Protein AF-A0A9Y2P049-F1 (afdb_monomer)

pLDDT: mean 79.41, std 17.55, range [37.5, 95.56]

Foldseek 3Di:
DPPPPDPPPLDDDPVVLVVLLVVLVVLVVDDDVSVVVSVVSLVVCCVPSVDDSVVNVVVSVLVPDDPVVSVVCCVPVVVVVVVVCVPCVVVVCVVVPDPPPPD

Secondary structure (DSSP, 8-state):
-------------HHHHHHHHHHHHHHHTS-THHHHHHHHHHHHHHHHH---HHHHHHHHHHHTS-HHHHHHHHHHHHHHHHHHIIIIIHHHHGGGT-TTS--

Organism: NCBI:txid2997337

Radius of gyration: 16.98 Å; Cα contacts (8 Å, |Δi|>4): 32; chains: 1; bounding box: 37×49×38 Å

Structure (mmCIF, N/CA/C/O backbone):
data_AF-A0A9Y2P049-F1
#
_entry.id   AF-A0A9Y2P049-F1
#
loop_
_atom_site.group_PDB
_atom_site.id
_atom_site.type_symbol
_atom_site.label_atom_id
_atom_site.label_alt_id
_atom_site.label_comp_id
_atom_site.label_asym_id
_atom_site.label_entity_id
_atom_site.label_seq_id
_atom_site.pdbx_PDB_ins_code
_atom_site.Cartn_x
_atom_site.Cartn_y
_atom_site.Cartn_z
_atom_site.occupancy
_atom_site.B_iso_or_equiv
_atom_site.auth_seq_id
_atom_site.auth_comp_id
_atom_site.auth_asym_id
_atom_site.auth_atom_id
_atom_site.pdbx_PDB_model_num
ATOM 1 N N . MET A 1 1 ? 10.170 -36.539 -0.646 1.00 37.50 1 MET A N 1
ATOM 2 C CA . MET A 1 1 ? 9.536 -35.816 -1.764 1.00 37.50 1 MET A CA 1
ATOM 3 C C . MET A 1 1 ? 9.539 -34.370 -1.342 1.00 37.50 1 MET A C 1
ATOM 5 O O . MET A 1 1 ? 8.597 -33.922 -0.703 1.00 37.50 1 MET A O 1
ATOM 9 N N . ASP A 1 2 ? 10.667 -33.711 -1.571 1.00 40.19 2 ASP A N 1
ATOM 10 C CA . ASP A 1 2 ? 10.823 -32.299 -1.262 1.00 40.19 2 ASP A CA 1
ATOM 11 C C . ASP A 1 2 ? 10.081 -31.537 -2.352 1.00 40.19 2 ASP A C 1
ATOM 13 O O . ASP A 1 2 ? 10.462 -31.566 -3.523 1.00 40.19 2 ASP A O 1
ATOM 17 N N . GLY A 1 3 ? 8.928 -30.987 -1.975 1.00 38.53 3 GLY A N 1
ATOM 18 C CA . GLY A 1 3 ? 8.122 -30.137 -2.834 1.00 38.53 3 GLY A CA 1
ATOM 19 C C . GLY A 1 3 ? 8.905 -28.868 -3.113 1.00 38.53 3 GLY A C 1
ATOM 20 O O . GLY A 1 3 ? 8.865 -27.925 -2.330 1.00 38.53 3 GLY A O 1
ATOM 21 N N . ASN A 1 4 ? 9.657 -28.894 -4.207 1.00 42.19 4 ASN A N 1
ATOM 22 C CA 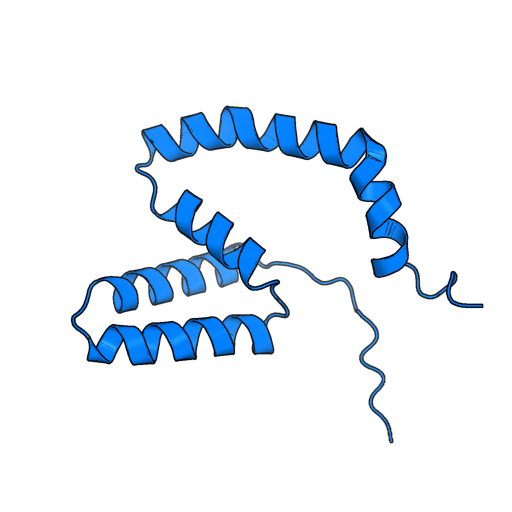. ASN A 1 4 ? 10.276 -27.738 -4.818 1.00 42.19 4 ASN A CA 1
ATOM 23 C C . ASN A 1 4 ? 9.138 -26.802 -5.247 1.00 42.19 4 ASN A C 1
ATOM 25 O O . ASN A 1 4 ? 8.524 -27.013 -6.292 1.00 42.19 4 ASN A O 1
ATOM 29 N N . LEU A 1 5 ? 8.791 -25.831 -4.401 1.00 41.78 5 LEU A N 1
ATOM 30 C CA . LEU A 1 5 ? 7.944 -24.715 -4.801 1.00 41.78 5 LEU A CA 1
ATOM 31 C C . LEU A 1 5 ? 8.791 -23.867 -5.749 1.00 41.78 5 LEU A C 1
ATOM 33 O O . LEU A 1 5 ? 9.527 -22.981 -5.324 1.00 41.78 5 LEU A O 1
ATOM 37 N N . SER A 1 6 ? 8.753 -24.199 -7.038 1.00 44.47 6 SER A N 1
ATOM 38 C CA . SER A 1 6 ? 9.124 -23.242 -8.071 1.00 44.47 6 SER A CA 1
ATOM 39 C C . SER A 1 6 ? 8.294 -21.983 -7.834 1.00 44.47 6 SER A C 1
ATOM 41 O O . SER A 1 6 ? 7.078 -22.097 -7.679 1.00 44.47 6 SER A O 1
ATOM 43 N N . ASN A 1 7 ? 8.939 -20.815 -7.790 1.00 50.25 7 ASN A N 1
ATOM 44 C CA . ASN A 1 7 ? 8.284 -19.508 -7.871 1.00 50.25 7 ASN A CA 1
ATOM 45 C C . ASN A 1 7 ? 7.555 -19.411 -9.222 1.00 50.25 7 ASN A C 1
ATOM 47 O O . ASN A 1 7 ? 8.036 -18.781 -10.161 1.00 50.25 7 ASN A O 1
ATOM 51 N N . GLU A 1 8 ? 6.412 -20.082 -9.341 1.00 50.59 8 GLU A N 1
ATOM 52 C CA . GLU A 1 8 ? 5.392 -19.728 -10.313 1.00 50.59 8 GLU A CA 1
ATOM 53 C C . GLU A 1 8 ? 5.055 -18.260 -10.037 1.00 50.59 8 GLU A C 1
ATOM 55 O O . GLU A 1 8 ? 4.770 -17.894 -8.899 1.00 50.59 8 GLU A O 1
ATOM 60 N N . GLU A 1 9 ? 5.244 -17.424 -11.056 1.00 60.03 9 GLU A N 1
ATOM 61 C CA . GLU A 1 9 ? 5.115 -15.966 -11.074 1.00 60.03 9 GLU A CA 1
ATOM 62 C C . GLU A 1 9 ? 4.259 -15.417 -9.922 1.00 60.03 9 GLU A C 1
ATOM 64 O O . GLU A 1 9 ? 3.031 -15.474 -9.969 1.00 60.03 9 GLU A O 1
ATOM 69 N N . PHE A 1 10 ? 4.897 -14.889 -8.872 1.00 70.62 10 PHE A N 1
ATOM 70 C CA . PHE A 1 10 ? 4.171 -14.248 -7.777 1.00 70.62 10 PHE A CA 1
ATOM 71 C C . PHE A 1 10 ? 3.313 -13.108 -8.351 1.00 70.62 10 PHE A C 1
ATOM 73 O O . PHE A 1 10 ? 3.829 -12.097 -8.835 1.00 70.62 10 PHE A O 1
ATOM 80 N N . GLN A 1 11 ? 1.995 -13.292 -8.322 1.00 76.44 11 GLN A N 1
ATOM 81 C CA . GLN A 1 11 ? 1.010 -12.369 -8.874 1.00 76.44 11 GLN A CA 1
ATOM 82 C C . GLN A 1 11 ? 0.112 -11.852 -7.756 1.00 76.44 11 GLN A C 1
ATOM 84 O O . GLN A 1 11 ? -0.466 -12.619 -6.992 1.00 76.44 11 GLN A O 1
ATOM 89 N N . VAL A 1 12 ? -0.047 -10.530 -7.688 1.00 83.44 12 VAL A N 1
ATOM 90 C CA . VAL A 1 12 ? -0.943 -9.892 -6.719 1.00 83.44 12 VAL A CA 1
ATOM 91 C C . VAL A 1 12 ? -2.302 -9.652 -7.370 1.00 83.44 12 VAL A C 1
ATOM 93 O O . VAL A 1 12 ? -2.439 -8.809 -8.260 1.00 83.44 12 VAL A O 1
ATOM 96 N N . GLY A 1 13 ? -3.327 -10.372 -6.915 1.00 88.88 13 GLY A N 1
ATOM 97 C CA . GLY A 1 13 ? -4.703 -10.159 -7.354 1.00 88.88 13 GLY A CA 1
ATOM 98 C C . GLY A 1 13 ? -5.289 -8.882 -6.750 1.00 88.88 13 GLY A C 1
ATOM 99 O O . GLY A 1 13 ? -5.545 -8.833 -5.551 1.00 88.88 13 GLY A O 1
ATOM 100 N N . ALA A 1 14 ? -5.560 -7.859 -7.568 1.00 89.00 14 ALA A N 1
ATOM 101 C CA . ALA A 1 14 ? -6.039 -6.554 -7.088 1.00 89.00 14 ALA A CA 1
ATOM 102 C C . ALA A 1 14 ? -7.301 -6.640 -6.204 1.00 89.00 14 ALA A C 1
ATOM 104 O O . ALA A 1 14 ? -7.388 -5.963 -5.182 1.00 89.00 14 ALA A O 1
ATOM 105 N N . SER A 1 15 ? -8.265 -7.495 -6.566 1.00 91.38 15 SER A N 1
ATOM 106 C CA . SER A 1 15 ? -9.485 -7.699 -5.773 1.00 91.38 15 SER A CA 1
ATOM 107 C C . SER A 1 15 ? -9.212 -8.388 -4.436 1.00 91.38 15 SER A C 1
ATOM 109 O O . SER A 1 15 ? -9.783 -7.985 -3.429 1.00 91.38 15 SER A O 1
ATOM 111 N N . ALA A 1 16 ? -8.331 -9.392 -4.414 1.00 90.88 16 ALA A N 1
ATOM 112 C CA . ALA A 1 16 ? -7.961 -10.098 -3.187 1.00 90.88 16 ALA A CA 1
ATOM 113 C C . ALA A 1 16 ? -7.196 -9.173 -2.230 1.00 90.88 16 ALA A C 1
ATOM 115 O O . ALA A 1 16 ? -7.521 -9.099 -1.047 1.00 90.88 16 ALA A O 1
ATOM 116 N N . LEU A 1 17 ? -6.256 -8.386 -2.766 1.00 93.25 17 LEU A N 1
ATOM 117 C CA . LEU A 1 17 ? -5.52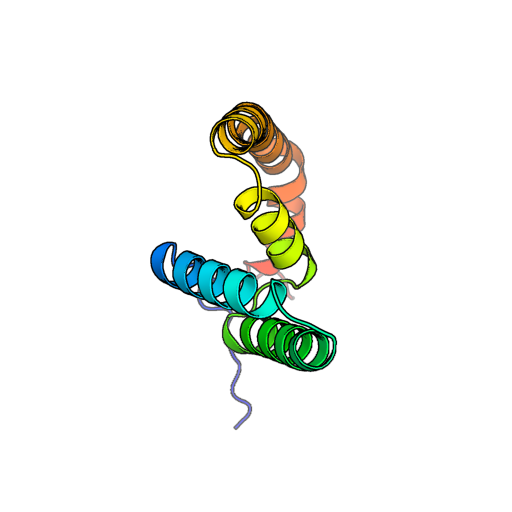7 -7.386 -1.995 1.00 93.25 17 LEU A CA 1
ATOM 118 C C . LEU A 1 17 ? -6.472 -6.354 -1.366 1.00 93.25 17 LEU A C 1
ATOM 120 O O . LEU A 1 17 ? -6.285 -6.004 -0.206 1.00 93.25 17 LEU A O 1
ATOM 124 N N . GLN A 1 18 ? -7.490 -5.880 -2.091 1.00 93.88 18 GLN A N 1
ATOM 125 C CA . GLN A 1 18 ? -8.439 -4.921 -1.521 1.00 93.88 18 GLN A CA 1
ATOM 126 C C . GLN A 1 18 ? -9.228 -5.524 -0.351 1.00 93.88 18 GLN A C 1
ATOM 128 O O . GLN A 1 18 ? -9.324 -4.886 0.690 1.00 93.88 18 GLN A O 1
ATOM 133 N N . VAL A 1 19 ? -9.713 -6.766 -0.480 1.00 93.69 19 VAL A N 1
ATOM 134 C CA . VAL A 1 19 ? -10.406 -7.469 0.619 1.00 93.69 19 VAL A CA 1
ATOM 135 C C . VAL A 1 19 ? -9.512 -7.556 1.860 1.00 93.69 19 VAL A C 1
ATOM 137 O O . VAL A 1 19 ? -9.940 -7.228 2.962 1.00 93.69 19 VAL A O 1
ATOM 140 N N . GLN A 1 20 ? -8.241 -7.913 1.680 1.00 93.62 20 GLN A N 1
ATOM 141 C CA . GLN A 1 20 ? -7.267 -7.986 2.772 1.00 93.62 20 GLN A CA 1
ATOM 142 C C . GLN A 1 20 ? -7.002 -6.618 3.417 1.00 93.62 20 GLN A C 1
ATOM 144 O O . GLN A 1 20 ? -6.821 -6.522 4.632 1.00 93.62 20 GLN A O 1
ATOM 149 N N . LEU A 1 21 ? -6.953 -5.544 2.625 1.00 93.25 21 LEU A N 1
ATOM 150 C CA . LEU A 1 21 ? -6.780 -4.185 3.143 1.00 93.25 21 LEU A CA 1
ATOM 151 C C . LEU A 1 21 ? -7.980 -3.743 3.982 1.00 93.25 21 LEU A C 1
ATOM 153 O O . LEU A 1 21 ? -7.773 -3.160 5.050 1.00 93.25 21 LEU A O 1
ATOM 157 N N . ASP A 1 22 ? -9.190 -4.082 3.542 1.00 92.31 22 ASP A N 1
ATOM 158 C CA . ASP A 1 22 ? -10.431 -3.787 4.255 1.00 92.31 22 ASP A CA 1
ATOM 159 C C . ASP A 1 22 ? -10.473 -4.538 5.603 1.00 92.31 22 ASP A C 1
ATOM 161 O O . ASP A 1 22 ? -10.649 -3.916 6.652 1.00 92.31 22 ASP A O 1
ATOM 165 N N . GLU A 1 23 ? -10.164 -5.842 5.621 1.00 90.00 23 GLU A N 1
ATOM 166 C CA . GLU A 1 23 ? -10.086 -6.643 6.858 1.00 90.00 23 GLU A CA 1
ATOM 167 C C . GLU A 1 23 ? -9.051 -6.089 7.857 1.00 90.00 23 GLU A C 1
ATOM 169 O O . GLU A 1 23 ? -9.291 -5.998 9.067 1.00 90.00 23 GLU A O 1
ATOM 174 N N . LEU A 1 24 ? -7.884 -5.665 7.360 1.00 89.94 24 LEU A N 1
ATOM 175 C CA . LEU A 1 24 ? -6.839 -5.042 8.176 1.00 89.94 24 LEU A CA 1
ATOM 176 C C . LEU A 1 24 ? -7.244 -3.658 8.705 1.00 89.94 24 LEU A C 1
ATOM 178 O O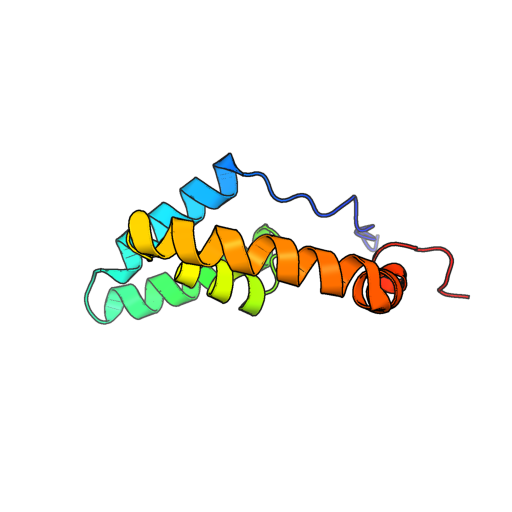 . LEU A 1 24 ? -6.746 -3.229 9.756 1.00 89.94 24 LEU A O 1
ATOM 182 N N . ALA A 1 25 ? -8.078 -2.921 7.971 1.00 87.69 25 ALA A N 1
ATOM 183 C CA . ALA A 1 25 ? -8.606 -1.634 8.402 1.00 87.69 25 ALA A CA 1
ATOM 184 C C . ALA A 1 25 ? -9.633 -1.815 9.525 1.00 87.69 25 ALA A C 1
ATOM 186 O O . ALA A 1 25 ? -9.507 -1.143 10.554 1.00 87.69 25 ALA A O 1
ATOM 187 N N . ASP A 1 26 ? -10.550 -2.770 9.367 1.00 85.94 26 ASP A N 1
ATOM 188 C CA . ASP A 1 26 ? -11.586 -3.102 10.346 1.00 85.94 26 ASP A CA 1
ATOM 189 C C . ASP A 1 26 ? -10.978 -3.518 11.691 1.00 85.94 26 ASP A C 1
ATOM 191 O O . ASP A 1 26 ? -11.325 -2.969 12.740 1.00 85.94 26 ASP A O 1
ATOM 195 N N . LEU A 1 27 ? -9.981 -4.408 11.675 1.00 83.56 27 LEU A N 1
ATOM 196 C CA . LEU A 1 27 ? -9.277 -4.836 12.891 1.00 83.56 27 LEU A CA 1
ATOM 197 C C . LEU A 1 27 ? -8.442 -3.713 13.525 1.00 83.56 27 LEU A C 1
ATOM 199 O O . LEU A 1 27 ? -8.328 -3.625 14.749 1.00 83.56 27 LEU A O 1
ATOM 203 N N . GLY A 1 28 ? -7.869 -2.821 12.714 1.00 74.31 28 GLY A N 1
ATOM 204 C CA . GLY A 1 28 ? -7.024 -1.722 13.186 1.00 74.31 28 GLY A CA 1
ATOM 205 C C . GLY A 1 28 ? -7.762 -0.603 13.931 1.00 74.31 28 GLY A C 1
ATOM 206 O O . GLY A 1 28 ? -7.101 0.240 14.541 1.00 74.31 28 GLY A O 1
ATOM 207 N N . GLY A 1 29 ? -9.097 -0.572 13.885 1.00 67.94 29 GLY A N 1
ATOM 208 C CA . GLY A 1 29 ? -9.928 0.443 14.540 1.00 67.94 29 GLY A CA 1
ATOM 209 C C . GLY A 1 29 ? -10.206 0.210 16.032 1.00 67.94 29 GLY A C 1
ATOM 210 O O . GLY A 1 29 ? -10.790 1.083 16.676 1.00 67.94 29 GLY A O 1
ATOM 211 N N . THR A 1 30 ? -9.798 -0.930 16.603 1.00 60.72 30 THR A N 1
ATOM 212 C CA . THR A 1 30 ? -10.267 -1.402 17.924 1.00 60.72 30 THR A CA 1
ATOM 213 C C . THR A 1 30 ? -9.150 -1.614 18.964 1.00 60.72 30 THR A C 1
ATOM 215 O O . THR A 1 30 ? -7.968 -1.700 18.646 1.00 60.72 30 THR A O 1
ATOM 218 N N . VAL A 1 31 ? -9.525 -1.620 20.253 1.00 62.66 31 VAL A N 1
ATOM 219 C CA . VAL A 1 31 ? -8.635 -1.604 21.441 1.00 62.66 31 VAL A CA 1
ATOM 220 C C . VAL A 1 31 ? -7.746 -2.862 21.539 1.00 62.66 31 VAL A C 1
ATOM 222 O O . VAL A 1 31 ? -8.092 -3.897 20.993 1.00 62.66 31 VAL A O 1
ATOM 225 N N . SER A 1 32 ? -6.625 -2.762 22.276 1.00 58.53 32 SER A N 1
ATOM 226 C CA . SER A 1 32 ? -5.529 -3.721 22.580 1.00 58.53 32 SER A CA 1
ATOM 227 C C . SER A 1 32 ? -5.628 -5.204 22.171 1.00 58.53 32 SER A C 1
ATOM 229 O O . SER A 1 32 ? -4.612 -5.755 21.750 1.00 58.53 32 SER A O 1
ATOM 231 N N . GLU A 1 33 ? -6.770 -5.868 22.324 1.00 62.19 33 GLU A N 1
ATOM 232 C CA . GLU A 1 33 ? -6.988 -7.252 21.872 1.00 62.19 33 GLU A CA 1
ATOM 233 C C . GLU A 1 33 ? -6.930 -7.333 20.335 1.00 62.19 33 GLU A C 1
ATOM 235 O O . GLU A 1 33 ? -6.163 -8.119 19.780 1.00 62.19 33 GLU A O 1
ATOM 240 N N . ALA A 1 34 ? -7.533 -6.354 19.656 1.00 70.75 34 ALA A N 1
ATOM 241 C CA . ALA A 1 34 ? -7.473 -6.200 18.207 1.00 70.75 34 ALA A CA 1
ATOM 242 C C . ALA A 1 34 ? -6.053 -5.907 17.685 1.00 70.75 34 ALA A C 1
ATOM 244 O O . ALA A 1 34 ? -5.739 -6.214 16.541 1.00 70.75 34 ALA A O 1
ATOM 245 N N . ASN A 1 35 ? -5.135 -5.393 18.517 1.00 77.12 35 ASN A N 1
ATOM 246 C CA . ASN A 1 35 ? -3.719 -5.279 18.137 1.00 77.12 35 ASN A CA 1
ATOM 247 C C . ASN A 1 35 ? -2.998 -6.640 18.127 1.00 77.12 35 ASN A C 1
ATOM 249 O O . ASN A 1 35 ? -1.981 -6.798 17.446 1.00 77.12 35 ASN A O 1
ATOM 253 N N . GLY A 1 36 ? -3.455 -7.606 18.930 1.00 84.25 36 GLY A N 1
ATOM 254 C CA . GLY A 1 36 ? -3.010 -8.998 18.858 1.00 84.25 36 GLY A CA 1
ATOM 255 C C . GLY A 1 36 ? -3.487 -9.639 17.561 1.00 84.25 36 GLY A C 1
ATOM 256 O O . GLY A 1 36 ? -2.663 -10.097 16.770 1.00 84.25 36 GLY A O 1
ATOM 257 N N . ASP A 1 37 ? -4.788 -9.545 17.306 1.00 85.62 37 ASP A N 1
ATOM 258 C CA . ASP A 1 37 ? -5.438 -10.128 16.130 1.00 85.62 37 ASP A CA 1
ATOM 259 C C . ASP A 1 37 ? -4.932 -9.512 14.824 1.00 85.62 37 ASP A C 1
ATOM 261 O O . ASP A 1 37 ? -4.583 -10.233 13.894 1.00 85.62 37 ASP A O 1
ATOM 265 N N . LEU A 1 38 ? -4.742 -8.190 14.785 1.00 87.38 38 LEU A N 1
ATOM 266 C CA . LEU A 1 38 ? -4.154 -7.496 13.640 1.00 87.38 38 LEU A CA 1
ATOM 267 C C . LEU A 1 38 ? -2.745 -8.013 13.324 1.00 87.38 38 LEU A C 1
ATOM 269 O O . LEU A 1 38 ? -2.379 -8.165 12.161 1.00 87.38 38 LEU A O 1
ATOM 273 N N . ARG A 1 39 ? -1.923 -8.279 14.346 1.00 87.12 39 ARG A N 1
ATOM 274 C CA . ARG A 1 39 ? -0.571 -8.820 14.132 1.00 87.12 39 ARG A CA 1
ATOM 275 C C . ARG A 1 39 ? -0.613 -10.250 13.612 1.00 87.12 39 ARG A C 1
ATOM 277 O O . ARG A 1 39 ? 0.207 -10.579 12.756 1.00 87.12 39 ARG A O 1
ATOM 284 N N . SER A 1 40 ? -1.541 -11.059 14.114 1.00 90.94 40 SER A N 1
ATOM 285 C CA . SER A 1 40 ? -1.765 -12.423 13.635 1.00 90.94 40 SER A CA 1
ATOM 286 C C . SER A 1 40 ? -2.239 -12.428 12.183 1.00 90.94 40 SER A C 1
ATOM 288 O O . SER A 1 40 ? -1.632 -13.119 11.372 1.00 90.94 40 SER A O 1
ATOM 290 N N . LEU A 1 41 ? -3.212 -11.585 11.823 1.00 89.56 41 LEU A N 1
ATOM 291 C CA . LEU A 1 41 ? -3.723 -11.483 10.454 1.00 89.56 41 LEU A CA 1
ATOM 292 C C . LEU A 1 41 ? -2.653 -10.992 9.472 1.00 89.56 41 LEU A C 1
ATOM 294 O O . LEU A 1 41 ? -2.474 -11.575 8.410 1.00 89.56 41 LEU A O 1
ATOM 298 N N . ILE A 1 42 ? -1.867 -9.970 9.837 1.00 90.12 42 ILE A N 1
ATOM 299 C CA . ILE A 1 42 ? -0.738 -9.520 9.000 1.00 90.12 42 ILE A CA 1
ATOM 300 C C . ILE A 1 42 ? 0.246 -10.663 8.752 1.00 90.12 42 ILE A C 1
ATOM 302 O O . ILE A 1 42 ? 0.787 -10.772 7.656 1.00 90.12 42 ILE A O 1
ATOM 306 N N . LYS A 1 43 ? 0.529 -11.472 9.780 1.00 91.38 43 LYS A N 1
ATOM 307 C CA . LYS A 1 43 ? 1.433 -12.611 9.639 1.00 91.38 43 LYS A CA 1
ATOM 308 C C . LYS A 1 43 ? 0.829 -13.663 8.708 1.00 91.38 43 LYS A C 1
ATOM 310 O O . LYS A 1 43 ? 1.523 -14.103 7.807 1.00 91.38 43 LYS A O 1
ATOM 315 N N . GLN A 1 44 ? -0.445 -13.994 8.895 1.00 91.81 44 GLN A N 1
ATOM 316 C CA . GLN A 1 44 ? -1.158 -14.948 8.054 1.00 91.81 44 GLN A CA 1
ATOM 317 C C . GLN A 1 44 ? -1.142 -14.527 6.579 1.00 91.81 44 GLN A C 1
ATOM 319 O O . GLN A 1 44 ? -0.693 -15.303 5.751 1.00 91.81 44 GLN A O 1
ATOM 324 N N . ILE A 1 45 ? -1.512 -13.281 6.260 1.00 89.88 45 ILE A N 1
ATOM 325 C CA . ILE A 1 45 ? -1.501 -12.766 4.878 1.00 89.88 45 ILE A CA 1
ATOM 326 C C . ILE A 1 45 ? -0.095 -12.843 4.265 1.00 89.88 45 ILE A C 1
ATOM 328 O O . ILE A 1 45 ? 0.064 -13.212 3.109 1.00 89.88 45 ILE A O 1
ATOM 332 N N . VAL A 1 46 ? 0.944 -12.494 5.030 1.00 90.19 46 VAL A N 1
ATOM 333 C CA . VAL A 1 46 ? 2.339 -12.577 4.563 1.00 90.19 46 VAL A CA 1
ATOM 334 C C . VAL A 1 46 ? 2.754 -14.020 4.274 1.00 90.19 46 VAL A C 1
ATOM 336 O O . VAL A 1 46 ? 3.412 -14.261 3.265 1.00 90.19 46 VAL A O 1
ATOM 339 N N . ASP A 1 47 ? 2.374 -14.955 5.144 1.00 88.44 47 ASP A N 1
ATOM 340 C CA . ASP A 1 47 ? 2.738 -16.366 5.026 1.00 88.44 47 ASP A CA 1
ATOM 341 C C . ASP A 1 47 ? 1.937 -17.072 3.906 1.00 88.44 47 ASP A C 1
ATOM 343 O O . ASP A 1 47 ? 2.485 -17.939 3.230 1.00 88.44 47 ASP A O 1
ATOM 347 N N . GLU A 1 48 ? 0.669 -16.698 3.689 1.00 87.94 48 GLU A N 1
ATOM 348 C CA . GLU A 1 48 ? -0.233 -17.312 2.698 1.00 87.94 48 GLU A CA 1
ATOM 349 C C . GLU A 1 48 ? -0.056 -16.742 1.287 1.00 87.94 48 GLU A C 1
ATOM 351 O O . GLU A 1 48 ? -0.001 -17.501 0.323 1.00 87.94 48 GLU A O 1
ATOM 356 N N . GLU A 1 49 ? 0.063 -15.420 1.155 1.00 86.25 49 GLU A N 1
ATOM 357 C CA . GLU A 1 49 ? 0.161 -14.762 -0.153 1.00 86.25 49 GLU A CA 1
ATOM 358 C C . GLU A 1 49 ? 1.611 -14.600 -0.617 1.00 86.25 49 GLU A C 1
ATOM 360 O O . GLU A 1 49 ? 1.859 -14.254 -1.764 1.00 86.25 49 GLU A O 1
ATOM 365 N N . GLY A 1 50 ? 2.599 -14.793 0.261 1.00 84.88 50 GLY A N 1
ATOM 366 C CA . GLY A 1 50 ? 4.013 -14.580 -0.068 1.00 84.88 50 GLY A CA 1
ATOM 367 C C . GLY A 1 50 ? 4.429 -13.103 -0.111 1.00 84.88 50 GLY A C 1
ATOM 368 O O . GLY A 1 50 ? 5.508 -12.759 -0.599 1.00 84.88 50 GLY A O 1
ATOM 369 N N . TYR A 1 51 ? 3.599 -12.195 0.411 1.00 87.94 51 TYR A N 1
ATOM 370 C CA . TYR A 1 51 ? 3.904 -10.766 0.429 1.00 87.94 51 TYR A CA 1
ATOM 371 C C . TYR A 1 51 ? 5.124 -10.447 1.292 1.00 87.94 51 TYR A C 1
ATOM 373 O O . TYR A 1 51 ? 5.219 -10.836 2.455 1.00 87.94 51 TYR A O 1
ATOM 381 N N . HIS A 1 52 ? 6.004 -9.568 0.810 1.00 89.62 52 HIS A N 1
ATOM 382 C CA . HIS A 1 52 ? 7.007 -8.988 1.694 1.00 89.62 52 HIS A CA 1
ATOM 383 C C . HIS A 1 52 ? 6.331 -8.082 2.741 1.00 89.62 52 HIS A C 1
ATOM 385 O O . HIS A 1 52 ? 5.720 -7.062 2.406 1.00 89.62 52 HIS A O 1
ATOM 391 N N . LYS A 1 53 ? 6.501 -8.394 4.034 1.00 88.31 53 LYS A N 1
ATOM 392 C CA . LYS A 1 53 ? 5.864 -7.680 5.161 1.00 88.31 53 LYS A CA 1
ATOM 393 C C . LYS A 1 53 ? 5.995 -6.156 5.089 1.00 88.31 53 LYS A C 1
ATOM 395 O O . LYS A 1 53 ? 5.075 -5.429 5.469 1.00 88.31 53 LYS A O 1
ATOM 400 N N . ARG A 1 54 ? 7.144 -5.645 4.630 1.00 90.69 54 ARG A N 1
ATOM 401 C CA . ARG A 1 54 ? 7.354 -4.194 4.521 1.00 90.69 54 ARG A CA 1
ATOM 402 C C . ARG A 1 54 ? 6.625 -3.581 3.329 1.00 90.69 54 ARG A C 1
ATOM 404 O O . ARG A 1 54 ? 6.127 -2.470 3.470 1.00 90.69 54 ARG A O 1
ATOM 411 N N . ALA A 1 55 ? 6.519 -4.310 2.219 1.00 90.81 55 ALA A N 1
ATOM 412 C CA . ALA A 1 55 ? 5.764 -3.868 1.051 1.00 90.81 55 ALA A CA 1
ATOM 413 C C . ALA A 1 55 ? 4.270 -3.764 1.393 1.00 90.81 55 ALA A C 1
ATOM 415 O O . ALA A 1 55 ? 3.678 -2.709 1.187 1.00 90.81 55 ALA A O 1
ATOM 416 N N . LEU A 1 56 ? 3.706 -4.784 2.053 1.00 92.19 56 LEU A N 1
ATOM 417 C CA . LEU A 1 56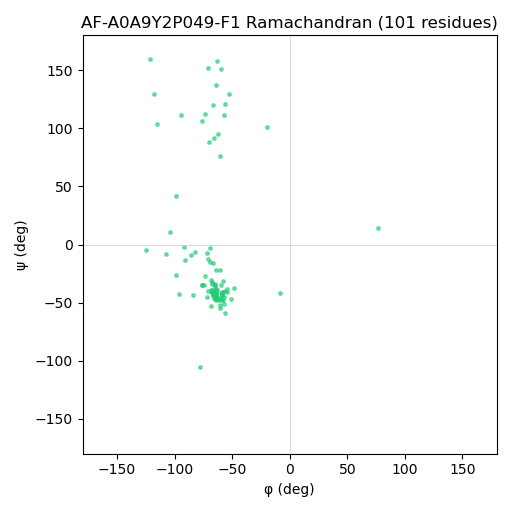 ? 2.327 -4.747 2.559 1.00 92.19 56 LEU A CA 1
ATOM 418 C C . LEU A 1 56 ? 2.089 -3.555 3.502 1.00 92.19 56 LEU A C 1
ATOM 420 O O . LEU A 1 56 ? 1.058 -2.891 3.436 1.00 92.19 56 LEU A O 1
ATOM 424 N N . GLY A 1 57 ? 3.065 -3.248 4.363 1.00 91.25 57 GLY A N 1
ATOM 425 C CA . GLY A 1 57 ? 3.013 -2.072 5.233 1.00 91.25 57 GLY A CA 1
ATOM 426 C C . GLY A 1 57 ? 2.873 -0.757 4.460 1.00 91.25 57 GLY A C 1
ATOM 427 O O . GLY A 1 57 ? 2.004 0.042 4.797 1.00 91.25 57 GLY A O 1
ATOM 428 N N . VAL A 1 58 ? 3.681 -0.559 3.413 1.00 93.38 58 VAL A N 1
ATOM 429 C CA . VAL A 1 58 ? 3.625 0.640 2.557 1.00 93.38 58 VAL A CA 1
ATOM 430 C C . VAL A 1 58 ? 2.289 0.729 1.823 1.00 93.38 58 VAL A C 1
ATOM 432 O O . VAL A 1 58 ? 1.660 1.783 1.836 1.00 93.38 58 VAL A O 1
ATOM 435 N N . ILE A 1 59 ? 1.813 -0.374 1.238 1.00 94.44 59 ILE A N 1
ATOM 436 C CA . ILE A 1 59 ? 0.514 -0.401 0.551 1.00 94.44 59 ILE A CA 1
ATOM 437 C C . ILE A 1 59 ? -0.615 -0.014 1.508 1.00 94.44 59 ILE A C 1
ATOM 439 O O . ILE A 1 59 ? -1.435 0.837 1.177 1.00 94.44 59 ILE A O 1
ATOM 443 N N . ARG A 1 60 ? -0.613 -0.548 2.732 1.00 93.00 60 ARG A N 1
ATOM 444 C CA . ARG A 1 60 ? -1.618 -0.200 3.741 1.00 93.00 60 ARG A CA 1
ATOM 445 C C . ARG A 1 60 ? -1.542 1.265 4.177 1.00 93.00 60 ARG A C 1
ATOM 447 O O . ARG A 1 60 ? -2.563 1.867 4.491 1.00 93.00 60 ARG A O 1
ATOM 454 N N . GLU A 1 61 ? -0.348 1.851 4.237 1.00 93.00 61 GLU A N 1
ATOM 455 C CA . GLU A 1 61 ? -0.186 3.283 4.521 1.00 93.00 61 GLU A CA 1
ATOM 456 C C . GLU A 1 61 ? -0.760 4.155 3.400 1.00 93.00 61 GLU A C 1
ATOM 458 O O . GLU A 1 61 ? -1.402 5.162 3.694 1.00 93.00 61 GLU A O 1
ATOM 463 N N . ILE A 1 62 ? -0.569 3.754 2.139 1.00 94.00 62 ILE A N 1
ATOM 464 C CA . ILE A 1 62 ? -1.145 4.422 0.965 1.00 94.00 62 ILE A CA 1
ATOM 465 C C . ILE A 1 62 ? -2.670 4.296 0.967 1.00 94.00 62 ILE A C 1
ATOM 467 O O . ILE A 1 62 ? -3.362 5.287 0.740 1.00 94.00 62 ILE A O 1
ATOM 471 N N . ASP A 1 63 ? -3.198 3.108 1.258 1.00 93.12 63 ASP A N 1
ATOM 472 C CA . ASP A 1 63 ? -4.636 2.854 1.220 1.00 93.12 63 ASP A CA 1
ATOM 473 C C . ASP A 1 63 ? -5.409 3.606 2.316 1.00 93.12 63 ASP A C 1
ATOM 475 O O . ASP A 1 63 ? -6.499 4.118 2.078 1.00 93.12 63 ASP A O 1
ATOM 479 N N . LYS A 1 64 ? -4.785 3.809 3.483 1.00 91.50 64 LYS A N 1
ATOM 480 C CA . LYS A 1 64 ? -5.340 4.614 4.586 1.00 91.50 64 LYS A CA 1
ATOM 481 C C . LYS A 1 64 ? -5.356 6.125 4.330 1.00 91.50 64 LYS A C 1
ATOM 483 O O . LYS A 1 64 ? -5.864 6.878 5.165 1.00 91.50 64 LYS A O 1
ATOM 488 N N . MET A 1 65 ? -4.753 6.613 3.246 1.00 93.75 65 MET A N 1
ATOM 489 C CA . MET A 1 65 ? -4.777 8.041 2.925 1.00 93.75 65 MET A CA 1
ATOM 490 C C . MET A 1 65 ? -6.178 8.478 2.479 1.00 93.75 65 MET A C 1
ATOM 492 O O . MET A 1 65 ? -6.921 7.712 1.873 1.00 93.75 65 MET A O 1
ATOM 496 N N . SER A 1 66 ? -6.527 9.749 2.710 1.00 94.06 66 SER A N 1
ATOM 497 C CA . SER A 1 66 ? -7.729 10.320 2.092 1.00 94.06 66 SER A CA 1
ATOM 498 C C . SER A 1 66 ? -7.624 10.258 0.569 1.00 94.06 66 SER A C 1
ATOM 500 O O . SER A 1 66 ? -6.525 10.348 0.023 1.00 94.06 66 SER A O 1
ATOM 502 N N . GLU A 1 67 ? -8.758 10.164 -0.126 1.00 93.38 67 GLU A N 1
ATOM 503 C CA . GLU A 1 67 ? -8.796 10.004 -1.585 1.00 93.38 67 GLU A CA 1
ATOM 504 C C . GLU A 1 67 ? -7.934 11.043 -2.321 1.00 93.38 67 GLU A C 1
ATOM 506 O O . GLU A 1 67 ? -7.109 10.685 -3.161 1.00 93.38 67 GLU A O 1
ATOM 511 N N . THR A 1 68 ? -8.047 12.321 -1.943 1.00 94.00 68 THR A N 1
ATOM 512 C CA . THR A 1 68 ? -7.253 13.412 -2.524 1.00 94.00 68 THR A CA 1
ATOM 513 C C . THR A 1 68 ? -5.756 13.217 -2.289 1.00 94.00 68 THR A C 1
ATOM 515 O O . THR A 1 68 ? -4.968 13.290 -3.229 1.00 94.00 68 THR A O 1
ATOM 518 N N . LYS A 1 69 ? -5.354 12.901 -1.051 1.00 95.56 69 LYS A N 1
ATOM 519 C CA . LYS A 1 69 ? -3.943 12.706 -0.698 1.00 95.56 69 LYS A CA 1
ATOM 520 C C . LYS A 1 69 ? -3.364 11.461 -1.368 1.00 95.56 69 LYS A C 1
ATOM 522 O O . LYS A 1 69 ? -2.228 11.500 -1.828 1.00 95.56 69 LYS A O 1
ATOM 527 N N . ARG A 1 70 ? -4.141 10.378 -1.446 1.00 95.44 70 ARG A N 1
ATOM 528 C CA . ARG A 1 70 ? -3.773 9.142 -2.142 1.00 95.44 70 ARG A CA 1
ATOM 529 C C . ARG A 1 70 ? -3.552 9.410 -3.626 1.00 95.44 70 ARG A C 1
ATOM 531 O O . ARG A 1 70 ? -2.533 8.997 -4.168 1.00 95.44 70 ARG A O 1
ATOM 538 N N . ALA A 1 71 ? -4.462 10.144 -4.266 1.00 94.25 71 ALA A N 1
ATOM 539 C CA . ALA A 1 71 ? -4.341 10.509 -5.673 1.00 94.25 71 ALA A CA 1
ATOM 540 C C . ALA A 1 71 ? -3.086 11.356 -5.939 1.00 94.25 71 ALA A C 1
ATOM 542 O O . ALA A 1 71 ? -2.331 11.054 -6.860 1.00 94.25 71 ALA A O 1
ATOM 543 N N . ASP A 1 72 ? -2.820 12.372 -5.115 1.00 95.50 72 ASP A N 1
ATOM 544 C CA . ASP A 1 72 ? -1.618 13.206 -5.245 1.00 95.50 72 ASP A CA 1
ATOM 545 C C . ASP A 1 72 ? -0.332 12.409 -4.995 1.00 95.50 72 ASP A C 1
ATOM 547 O O . ASP A 1 72 ? 0.639 12.530 -5.745 1.00 95.50 72 ASP A O 1
ATOM 551 N N . PHE A 1 73 ? -0.338 11.534 -3.988 1.00 95.44 73 PHE A N 1
ATOM 552 C CA . PHE A 1 73 ? 0.788 10.654 -3.708 1.00 95.44 73 PHE A CA 1
ATOM 553 C C . PHE A 1 73 ? 1.073 9.730 -4.897 1.00 95.44 73 PHE A C 1
ATOM 555 O O . PHE A 1 73 ? 2.195 9.721 -5.397 1.00 95.44 73 PHE A O 1
ATOM 562 N N . LEU A 1 74 ? 0.065 9.010 -5.401 1.00 93.69 74 LEU A N 1
ATOM 563 C CA . LEU A 1 74 ? 0.220 8.042 -6.492 1.00 93.69 74 LEU A CA 1
ATOM 564 C C . LEU A 1 74 ? 0.642 8.69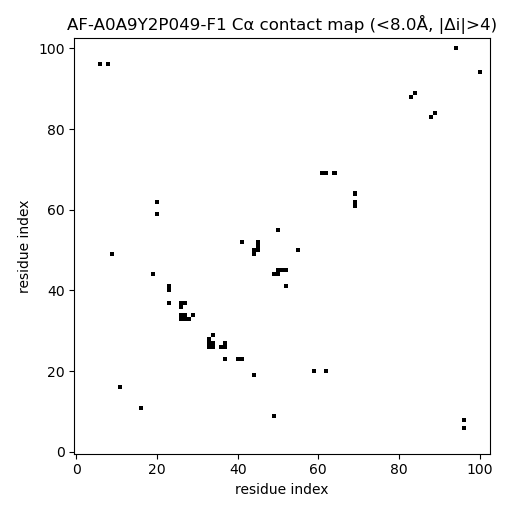0 -7.815 1.00 93.69 74 LEU A C 1
ATOM 566 O O . LEU A 1 74 ? 1.441 8.099 -8.541 1.00 93.69 74 LEU A O 1
ATOM 570 N N . ARG A 1 75 ? 0.189 9.922 -8.100 1.00 93.25 75 ARG A N 1
ATOM 571 C CA . ARG A 1 75 ? 0.637 10.699 -9.272 1.00 93.25 75 ARG A CA 1
ATOM 572 C C . ARG A 1 75 ? 2.145 10.931 -9.290 1.00 93.25 75 ARG A C 1
ATOM 574 O O . ARG A 1 75 ? 2.718 11.026 -10.369 1.00 93.25 75 ARG A O 1
ATOM 581 N N . THR A 1 76 ? 2.772 11.030 -8.120 1.00 93.62 76 THR A N 1
ATOM 582 C CA . THR A 1 76 ? 4.226 11.221 -8.003 1.00 93.62 76 THR A CA 1
ATOM 583 C C . THR A 1 76 ? 4.961 9.901 -7.793 1.00 93.62 76 THR A C 1
ATOM 585 O O . THR A 1 76 ? 5.989 9.655 -8.415 1.00 93.62 76 THR A O 1
ATOM 588 N N . PHE A 1 77 ? 4.420 9.031 -6.941 1.00 92.00 77 PHE A N 1
ATOM 589 C CA . PHE A 1 77 ? 5.050 7.775 -6.555 1.00 92.00 77 PHE A CA 1
ATOM 590 C C . PHE A 1 77 ? 5.159 6.787 -7.719 1.00 92.00 77 PHE A C 1
ATOM 592 O O . PHE A 1 77 ? 6.221 6.199 -7.885 1.00 92.00 77 PHE A O 1
ATOM 599 N N . GLY A 1 78 ? 4.111 6.640 -8.542 1.00 89.62 78 GLY A N 1
ATOM 600 C CA . GLY A 1 78 ? 4.124 5.738 -9.701 1.00 89.62 78 GLY A CA 1
ATOM 601 C C . GLY A 1 78 ? 5.279 6.044 -10.664 1.00 89.62 78 GLY A C 1
ATOM 602 O O . GLY A 1 78 ? 6.166 5.207 -10.810 1.00 89.62 78 GLY A O 1
ATOM 603 N N . PRO A 1 79 ? 5.366 7.272 -11.212 1.00 93.50 79 PRO A N 1
ATOM 604 C CA . PRO A 1 79 ? 6.466 7.654 -12.098 1.00 93.50 79 PRO A CA 1
ATOM 605 C C . PRO A 1 79 ? 7.858 7.552 -11.457 1.00 93.50 79 PRO A C 1
ATOM 607 O O . PRO A 1 79 ? 8.825 7.216 -12.137 1.00 93.50 79 PRO A O 1
ATOM 610 N N . MET A 1 80 ? 7.987 7.836 -10.154 1.00 92.94 80 MET A N 1
ATOM 611 C CA . MET A 1 80 ? 9.258 7.673 -9.438 1.00 92.94 80 MET A CA 1
ATOM 612 C C . MET A 1 80 ? 9.663 6.202 -9.326 1.00 92.94 80 MET A C 1
ATOM 614 O O . MET A 1 80 ? 10.830 5.872 -9.530 1.00 92.94 80 MET A O 1
ATOM 618 N N . LEU A 1 81 ? 8.711 5.325 -9.001 1.00 89.94 81 LEU A N 1
ATO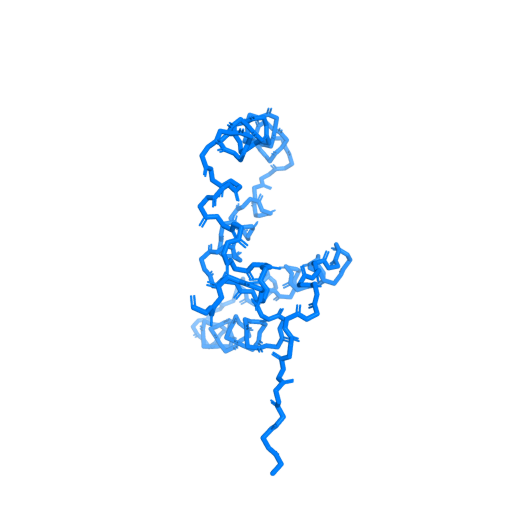M 619 C CA . LEU A 1 81 ? 8.948 3.891 -8.910 1.00 89.94 81 LEU A CA 1
ATOM 620 C C . LEU A 1 81 ? 9.324 3.322 -10.281 1.00 89.94 81 LEU A C 1
ATOM 622 O O . LEU A 1 81 ? 10.320 2.609 -10.379 1.00 89.94 81 LEU A O 1
ATOM 626 N N . ASP A 1 82 ? 8.603 3.710 -11.333 1.00 90.50 82 ASP A N 1
ATOM 627 C CA . ASP A 1 82 ? 8.886 3.305 -12.713 1.00 90.50 82 ASP A CA 1
ATOM 628 C C . ASP A 1 82 ? 10.295 3.729 -13.150 1.00 90.50 82 ASP A C 1
ATOM 630 O O . ASP A 1 82 ? 11.040 2.929 -13.714 1.00 90.50 82 ASP A O 1
ATOM 634 N N . ALA A 1 83 ? 10.706 4.961 -12.830 1.00 91.31 83 ALA A N 1
ATOM 635 C CA . ALA A 1 83 ? 12.047 5.452 -13.142 1.00 91.31 83 ALA A CA 1
ATOM 636 C C . ALA A 1 83 ? 13.154 4.662 -12.416 1.00 91.31 83 ALA A C 1
ATOM 638 O O . ALA A 1 83 ? 14.202 4.388 -13.002 1.00 91.31 83 ALA A O 1
ATOM 639 N N . MET A 1 84 ? 12.933 4.273 -11.155 1.00 90.12 84 MET A N 1
ATOM 640 C CA . MET A 1 84 ? 13.899 3.468 -10.395 1.00 90.12 84 MET A CA 1
ATOM 641 C C . MET A 1 84 ? 13.986 2.026 -10.912 1.00 90.12 84 MET A C 1
ATOM 643 O O . MET A 1 84 ? 15.091 1.482 -11.016 1.00 90.12 84 MET A O 1
ATOM 647 N N . ARG A 1 85 ? 12.837 1.437 -11.273 1.00 85.81 85 ARG A N 1
ATOM 648 C CA . ARG A 1 85 ? 12.725 0.106 -11.887 1.00 85.81 85 ARG A CA 1
ATOM 649 C C . ARG A 1 85 ? 13.455 0.029 -13.220 1.00 85.81 85 ARG A C 1
ATOM 651 O O . ARG A 1 85 ? 14.382 -0.767 -13.342 1.00 85.81 85 ARG A O 1
ATOM 658 N N . ALA A 1 86 ? 13.132 0.943 -14.138 1.00 83.81 86 ALA A N 1
ATOM 659 C CA . ALA A 1 86 ? 13.756 1.042 -15.458 1.00 83.81 86 ALA A CA 1
ATOM 660 C C . ALA A 1 86 ? 15.270 1.311 -15.405 1.00 83.81 86 ALA A C 1
ATOM 662 O O . ALA A 1 86 ? 15.979 1.056 -16.375 1.00 83.81 86 ALA A O 1
ATOM 663 N N . GLY A 1 87 ? 15.760 1.864 -14.292 1.00 80.75 87 GLY A N 1
ATOM 664 C CA . GLY A 1 87 ? 17.180 2.040 -14.031 1.00 80.75 87 GLY A CA 1
ATOM 665 C C . GLY A 1 87 ? 17.846 0.740 -13.581 1.00 80.75 87 GLY A C 1
ATOM 666 O O . GLY A 1 87 ? 18.168 -0.129 -14.382 1.00 80.75 87 GLY A O 1
ATOM 667 N N . LYS A 1 88 ? 18.141 0.655 -12.281 1.00 74.75 88 LYS A N 1
ATOM 668 C CA 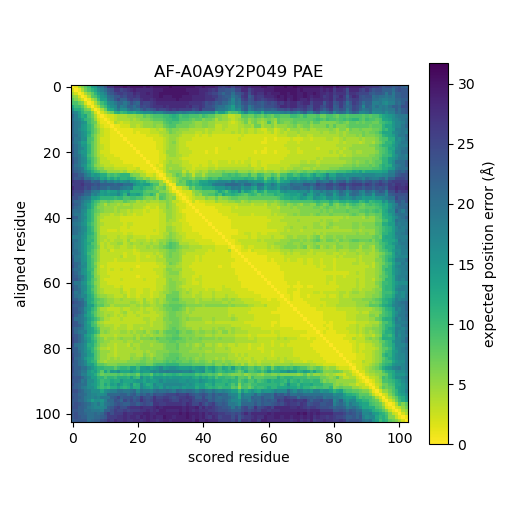. LYS A 1 88 ? 18.982 -0.407 -11.706 1.00 74.75 88 LYS A CA 1
ATOM 669 C C . LYS A 1 88 ? 18.167 -1.532 -11.066 1.00 74.75 88 LYS A C 1
ATOM 671 O O . LYS A 1 88 ? 18.650 -2.653 -10.961 1.00 74.75 88 LYS A O 1
ATOM 676 N N . TRP A 1 89 ? 16.952 -1.242 -10.603 1.00 81.19 89 TRP A N 1
ATOM 677 C CA . TRP A 1 89 ? 16.246 -2.148 -9.697 1.00 81.19 89 TRP A CA 1
ATOM 678 C C . TRP A 1 89 ? 15.661 -3.371 -10.386 1.00 81.19 89 TRP A C 1
ATOM 680 O O . TRP A 1 89 ? 15.697 -4.443 -9.790 1.00 81.19 89 TRP A O 1
ATOM 690 N N . ASP A 1 90 ? 15.186 -3.257 -11.629 1.00 73.94 90 ASP A N 1
ATOM 691 C CA . ASP A 1 90 ? 14.745 -4.451 -12.356 1.00 73.94 90 ASP A CA 1
ATOM 692 C C . ASP A 1 90 ? 15.942 -5.389 -12.608 1.00 73.94 90 ASP A C 1
ATOM 694 O O . ASP A 1 90 ? 15.810 -6.589 -12.429 1.00 73.94 90 ASP A O 1
ATOM 698 N N . THR A 1 91 ? 17.146 -4.860 -12.877 1.00 68.94 91 THR A N 1
ATOM 699 C CA . THR A 1 91 ? 18.373 -5.678 -12.996 1.00 68.94 91 THR A CA 1
ATOM 700 C C . THR A 1 91 ? 18.798 -6.315 -11.671 1.00 68.94 91 THR A C 1
ATOM 702 O O . THR A 1 91 ? 19.192 -7.476 -11.651 1.00 68.94 91 THR A O 1
ATOM 705 N N . ASP A 1 92 ? 18.702 -5.578 -10.561 1.00 70.06 92 ASP A N 1
ATOM 706 C CA . ASP A 1 92 ? 19.020 -6.090 -9.218 1.00 70.06 92 ASP A CA 1
ATOM 707 C C . ASP A 1 92 ? 17.989 -7.133 -8.726 1.00 70.06 92 ASP A C 1
ATOM 709 O O . ASP A 1 92 ? 18.252 -7.843 -7.757 1.00 70.06 92 ASP A O 1
ATOM 713 N N . THR A 1 93 ? 16.817 -7.223 -9.366 1.00 68.31 93 THR A N 1
ATOM 714 C CA . THR A 1 93 ? 15.752 -8.180 -9.021 1.00 68.31 93 THR A CA 1
ATOM 715 C C . THR A 1 93 ? 15.597 -9.315 -10.034 1.00 68.31 93 THR A C 1
ATOM 717 O O . THR A 1 93 ? 14.909 -10.283 -9.723 1.00 68.31 93 THR A O 1
ATOM 720 N N . THR A 1 94 ? 16.282 -9.271 -11.187 1.00 55.50 94 THR A N 1
ATOM 721 C CA . THR A 1 94 ? 16.292 -10.342 -12.205 1.00 55.50 94 THR A CA 1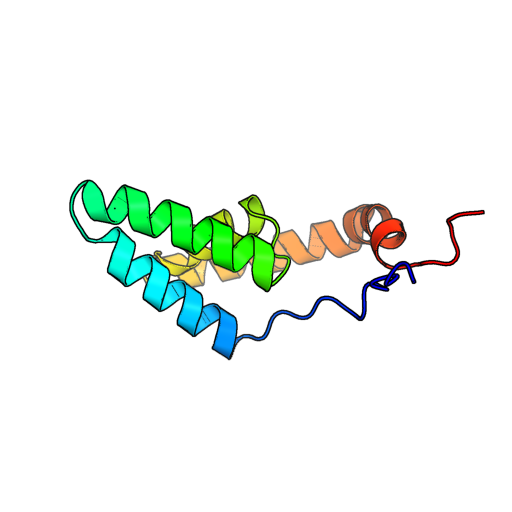
ATOM 722 C C . THR A 1 94 ? 16.686 -11.706 -11.629 1.00 55.50 94 THR A C 1
ATOM 724 O O . THR A 1 94 ? 16.070 -12.711 -11.970 1.00 55.50 94 THR A O 1
ATOM 727 N N . ASP A 1 95 ? 17.643 -11.743 -10.698 1.00 52.81 95 ASP A N 1
ATOM 728 C CA . ASP A 1 95 ? 18.122 -12.980 -10.052 1.00 52.81 95 ASP A CA 1
ATOM 729 C C . ASP A 1 95 ? 17.046 -13.649 -9.164 1.00 52.81 95 ASP A C 1
ATOM 731 O O . ASP A 1 95 ? 17.134 -14.820 -8.815 1.00 52.81 95 ASP A O 1
ATOM 735 N N . MET A 1 96 ? 15.979 -12.920 -8.809 1.00 53.50 96 MET A N 1
ATOM 736 C CA . MET A 1 96 ? 14.844 -13.463 -8.050 1.00 53.50 96 MET A CA 1
ATOM 737 C C . MET A 1 96 ? 13.781 -14.127 -8.943 1.00 53.50 96 MET A C 1
ATOM 739 O O . MET A 1 96 ? 12.871 -14.770 -8.415 1.00 53.50 96 MET A O 1
ATOM 743 N N . PHE A 1 97 ? 13.888 -13.985 -10.271 1.00 52.69 97 PHE A N 1
ATOM 744 C CA . PHE A 1 97 ? 12.905 -14.467 -11.249 1.00 52.69 97 PHE A CA 1
ATOM 745 C C . PHE A 1 97 ? 13.491 -15.391 -12.329 1.00 52.69 97 PHE A C 1
ATOM 747 O O . PHE A 1 97 ? 12.722 -15.930 -13.125 1.00 52.69 97 PHE A O 1
ATOM 754 N N . ASP A 1 98 ? 14.811 -15.609 -12.358 1.00 44.25 98 ASP A N 1
ATOM 755 C CA . ASP A 1 98 ? 15.465 -16.486 -13.334 1.00 44.25 98 ASP A CA 1
ATOM 756 C C . ASP A 1 98 ? 16.111 -17.716 -12.657 1.00 44.25 98 ASP A C 1
ATOM 758 O O . ASP A 1 98 ? 17.177 -17.605 -12.050 1.00 44.25 98 ASP A O 1
ATOM 762 N N . PRO A 1 99 ? 15.511 -18.919 -12.748 1.00 50.84 99 PRO A N 1
ATOM 763 C CA . PRO A 1 99 ? 16.109 -20.137 -12.202 1.00 50.84 99 PRO A CA 1
ATOM 764 C C . PRO A 1 99 ? 17.369 -20.600 -12.961 1.00 50.84 99 PRO A C 1
ATOM 766 O O . PRO A 1 99 ? 17.975 -21.591 -12.555 1.00 50.84 99 PRO A O 1
ATOM 769 N N . ALA A 1 100 ? 17.772 -19.933 -14.051 1.00 53.28 100 ALA A N 1
ATOM 770 C CA . ALA A 1 100 ? 18.916 -20.329 -14.873 1.00 53.28 100 ALA A CA 1
ATOM 771 C C . ALA A 1 100 ? 20.262 -19.684 -14.478 1.00 53.28 100 ALA A C 1
ATOM 773 O O . ALA A 1 100 ? 21.275 -20.007 -15.095 1.00 53.28 100 ALA A O 1
ATOM 774 N N . VAL A 1 101 ? 20.309 -18.804 -13.470 1.00 49.94 101 VAL A N 1
ATOM 775 C CA . VAL A 1 101 ? 21.552 -18.108 -13.050 1.00 49.94 101 VAL A CA 1
ATOM 776 C C . VAL A 1 101 ? 22.150 -18.690 -11.754 1.00 49.94 101 VAL A C 1
ATOM 778 O O . VAL A 1 101 ? 23.097 -18.154 -11.188 1.00 49.94 101 VAL A O 1
ATOM 781 N N . ALA A 1 102 ? 21.649 -19.843 -11.303 1.00 42.91 102 ALA A N 1
ATOM 782 C CA . ALA A 1 102 ? 22.176 -20.582 -10.154 1.00 42.91 102 ALA A CA 1
ATOM 783 C C . ALA A 1 102 ? 23.106 -21.756 -10.546 1.00 42.91 102 ALA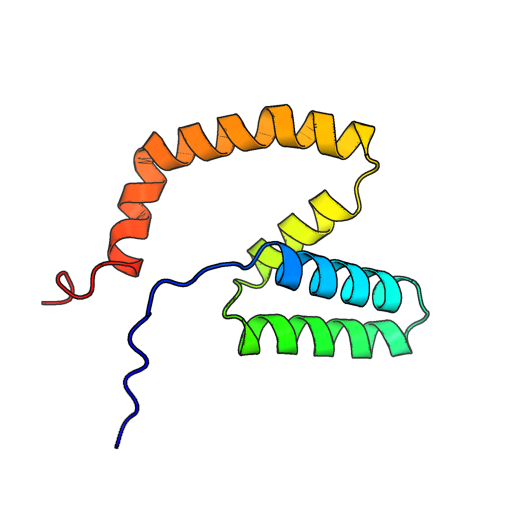 A C 1
ATOM 785 O O . ALA A 1 102 ? 23.014 -22.830 -9.946 1.00 42.91 102 ALA A O 1
ATOM 786 N N . GLU A 1 103 ? 23.993 -21.564 -11.533 1.00 37.88 103 GLU A N 1
ATOM 787 C CA . GLU A 1 103 ? 25.154 -22.449 -11.788 1.00 37.88 103 GLU A CA 1
ATOM 788 C C . GLU A 1 103 ? 26.491 -21.756 -11.497 1.00 37.88 103 GLU A C 1
ATOM 790 O O . GLU A 1 103 ? 26.737 -20.655 -12.041 1.00 37.88 103 GLU A O 1
#

Solvent-accessible surface area (backbone atoms only — not comparable to full-atom values): 6279 Å² total; per-residue (Å²): 135,83,81,77,78,70,82,67,77,90,73,84,54,69,70,60,53,50,54,54,50,51,55,54,50,64,34,66,76,50,68,77,66,30,56,52,52,43,53,52,50,54,48,47,51,27,71,73,72,66,48,56,68,67,57,56,50,51,52,52,57,50,66,73,38,55,70,70,58,34,52,59,46,49,69,52,50,52,62,53,51,52,54,45,36,76,58,59,47,49,69,75,45,44,77,81,75,44,89,81,75,83,124

Sequence (103 aa):
MDGNLSNEEFQVGASALQVQLDELADLGGTVSEANGDLRSLIKQIVDEEGYHKRALGVIREIDKMSETKRADFLRTFGPMLDAMRAGKWDTDTTDMFDPAVAE

Mean predicted aligned error: 9.6 Å